Protein AF-A0A3D5D069-F1 (afdb_monomer_lite)

Foldseek 3Di:
DVVLPLVVLLVVLVCCCVPPVPDPCVLVSLVSNLVSCVSVVVVVSNVVSVVVNCVPPVVDCVNVVDDPPPPPPVVVVVVVVD

Sequence (82 aa):
MQRKAYVAALNRSRYVLETYPNSSSVEDALVTMISAYDAMDMADLKGDTLRILKTNYPENPMITGKINEDEKIWWKFWESLY

Structure (mmCIF, N/CA/C/O backbone):
data_AF-A0A3D5D069-F1
#
_entry.id   AF-A0A3D5D069-F1
#
loop_
_atom_site.group_PDB
_atom_site.id
_atom_site.type_symbol
_atom_site.label_atom_id
_atom_site.label_alt_id
_atom_site.label_comp_id
_atom_site.label_asym_id
_atom_site.label_entity_id
_atom_site.label_seq_id
_atom_site.pdbx_PDB_ins_code
_atom_site.Cartn_x
_atom_site.Cartn_y
_atom_site.Cartn_z
_atom_site.occupancy
_atom_site.B_iso_or_equiv
_atom_site.auth_seq_id
_atom_site.auth_comp_id
_atom_site.auth_asym_id
_atom_site.auth_atom_id
_atom_site.pdbx_PDB_model_num
ATOM 1 N N . MET A 1 1 ? -11.643 1.042 -5.108 1.00 60.50 1 MET A N 1
ATOM 2 C CA . MET A 1 1 ? -11.791 -0.416 -5.367 1.00 60.50 1 MET A CA 1
ATOM 3 C C . MET A 1 1 ? -13.223 -0.797 -5.762 1.00 60.50 1 MET A C 1
ATOM 5 O O . MET A 1 1 ? -13.886 -1.553 -5.067 1.00 60.50 1 MET A O 1
ATOM 9 N N . GLN A 1 2 ? -13.726 -0.303 -6.896 1.00 57.09 2 GLN A N 1
ATOM 10 C CA . GLN A 1 2 ? -15.145 -0.478 -7.261 1.00 57.09 2 GLN A CA 1
ATOM 11 C C . GLN A 1 2 ? -15.504 -1.896 -7.740 1.00 57.09 2 GLN A C 1
ATOM 13 O O . GLN A 1 2 ? -16.647 -2.315 -7.616 1.00 57.09 2 GLN A O 1
ATOM 18 N N . ARG A 1 3 ? -14.531 -2.661 -8.256 1.00 71.31 3 ARG A N 1
ATOM 19 C CA . ARG A 1 3 ? -14.764 -3.995 -8.844 1.00 71.31 3 ARG A CA 1
ATOM 20 C C . ARG A 1 3 ? -14.520 -5.168 -7.883 1.00 71.31 3 ARG A C 1
ATOM 22 O O . ARG A 1 3 ? -14.579 -6.308 -8.321 1.00 71.31 3 ARG A O 1
ATOM 29 N N . LYS A 1 4 ? -14.190 -4.900 -6.609 1.00 80.25 4 LYS A N 1
ATOM 30 C CA . LYS A 1 4 ? -13.873 -5.905 -5.563 1.00 80.25 4 LYS A CA 1
ATOM 31 C C . LYS A 1 4 ? -12.846 -6.990 -5.965 1.00 80.25 4 LYS A C 1
ATOM 33 O O . LYS A 1 4 ? -12.782 -8.052 -5.359 1.00 80.25 4 LYS A O 1
ATOM 38 N N . ALA A 1 5 ? -12.011 -6.731 -6.973 1.00 90.69 5 ALA A N 1
ATOM 39 C CA . ALA A 1 5 ? -11.003 -7.666 -7.476 1.00 90.69 5 ALA A CA 1
ATOM 40 C C . ALA A 1 5 ? -9.672 -7.531 -6.708 1.00 90.69 5 ALA A C 1
ATOM 42 O O . ALA A 1 5 ? -8.631 -7.229 -7.292 1.00 90.69 5 ALA A O 1
ATOM 43 N N . TYR A 1 6 ? -9.714 -7.708 -5.385 1.00 92.06 6 TYR A N 1
ATOM 44 C CA . TYR A 1 6 ? -8.589 -7.420 -4.483 1.00 92.06 6 TYR A CA 1
ATOM 45 C C . TYR A 1 6 ? -7.365 -8.304 -4.749 1.00 92.06 6 TYR A C 1
ATOM 47 O O . TYR A 1 6 ? -6.244 -7.808 -4.820 1.00 92.06 6 TYR A O 1
ATOM 55 N N . VAL A 1 7 ? -7.584 -9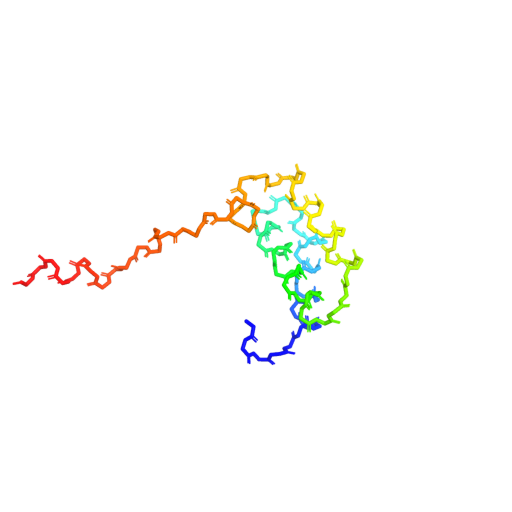.595 -5.010 1.00 93.81 7 VAL A N 1
ATOM 56 C CA . VAL A 1 7 ? -6.511 -10.548 -5.344 1.00 93.81 7 VAL A CA 1
ATOM 57 C C . VAL A 1 7 ? -5.806 -10.166 -6.649 1.00 93.81 7 VAL A C 1
ATOM 59 O O . VAL A 1 7 ? -4.582 -10.209 -6.738 1.00 93.81 7 VAL A O 1
ATOM 62 N N . ALA A 1 8 ? -6.561 -9.735 -7.663 1.00 95.00 8 ALA A N 1
ATOM 63 C CA . ALA A 1 8 ? -5.978 -9.296 -8.927 1.00 95.00 8 ALA A CA 1
ATOM 64 C C . ALA A 1 8 ? -5.153 -8.011 -8.753 1.00 95.00 8 ALA A C 1
ATOM 66 O O . ALA A 1 8 ? -4.072 -7.900 -9.331 1.00 95.00 8 ALA A O 1
ATOM 67 N N . ALA A 1 9 ? -5.636 -7.068 -7.937 1.00 95.25 9 ALA A N 1
ATOM 68 C CA . ALA A 1 9 ? -4.892 -5.859 -7.595 1.00 95.25 9 ALA A CA 1
ATOM 69 C C . ALA A 1 9 ? -3.571 -6.198 -6.887 1.00 95.25 9 ALA A C 1
ATOM 71 O O . ALA A 1 9 ? -2.521 -5.726 -7.313 1.00 95.25 9 ALA A O 1
ATOM 72 N N . LEU A 1 10 ? -3.601 -7.095 -5.893 1.00 96.00 10 LEU A N 1
ATOM 73 C CA . LEU A 1 10 ? -2.394 -7.574 -5.214 1.00 96.00 10 LEU A CA 1
ATOM 74 C C . LEU A 1 10 ? -1.389 -8.203 -6.175 1.00 96.00 10 LEU A C 1
ATOM 76 O O . LEU A 1 10 ? -0.208 -7.878 -6.110 1.00 96.00 10 LEU A O 1
ATOM 80 N N . ASN A 1 11 ? -1.842 -9.063 -7.089 1.00 96.44 11 ASN A N 1
ATOM 81 C CA . ASN A 1 11 ? -0.954 -9.699 -8.062 1.00 96.44 11 ASN A CA 1
ATOM 82 C C . ASN A 1 11 ? -0.267 -8.667 -8.969 1.00 96.44 11 ASN A C 1
ATOM 84 O O . ASN A 1 11 ? 0.908 -8.820 -9.295 1.00 96.44 11 ASN A O 1
ATOM 88 N N . ARG A 1 12 ? -0.972 -7.593 -9.353 1.00 96.38 12 ARG A N 1
ATOM 89 C CA . ARG A 1 12 ? -0.387 -6.502 -10.146 1.00 96.38 12 ARG A CA 1
ATOM 90 C C . ARG A 1 12 ? 0.604 -5.672 -9.337 1.00 96.38 12 ARG A C 1
ATOM 92 O O . ARG A 1 12 ? 1.693 -5.415 -9.838 1.00 96.38 12 ARG A O 1
ATOM 99 N N . SER A 1 13 ? 0.275 -5.311 -8.100 1.00 96.50 13 SER A N 1
ATOM 100 C CA . SER A 1 13 ? 1.203 -4.585 -7.228 1.00 96.50 13 SER A CA 1
ATOM 101 C C . SER A 1 13 ? 2.459 -5.397 -6.908 1.00 96.50 13 SER A C 1
ATOM 103 O O . SER A 1 13 ? 3.565 -4.868 -6.971 1.00 96.50 13 SER A O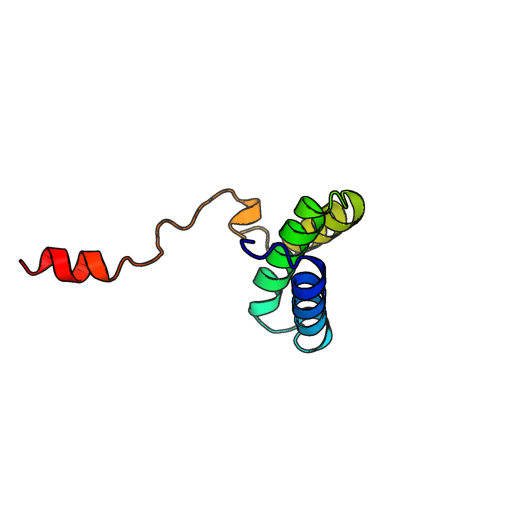 1
ATOM 105 N N . ARG A 1 14 ? 2.309 -6.699 -6.632 1.00 95.81 14 ARG A N 1
ATOM 106 C CA . ARG A 1 14 ? 3.438 -7.609 -6.404 1.00 95.81 14 ARG A CA 1
ATOM 107 C C . ARG A 1 14 ? 4.351 -7.675 -7.625 1.00 95.81 14 ARG A C 1
ATOM 109 O O . ARG A 1 14 ? 5.558 -7.536 -7.484 1.00 95.81 14 ARG A O 1
ATOM 116 N N . TYR A 1 15 ? 3.773 -7.796 -8.819 1.00 97.62 15 TYR A N 1
ATOM 117 C CA . TYR A 1 15 ? 4.544 -7.784 -10.059 1.00 97.62 15 TYR A CA 1
ATOM 118 C C . TYR A 1 15 ? 5.376 -6.501 -10.225 1.00 97.62 15 TYR A C 1
ATOM 120 O O . TYR A 1 15 ? 6.524 -6.573 -10.662 1.00 97.62 15 TYR A O 1
ATOM 128 N N . VAL A 1 16 ? 4.830 -5.336 -9.848 1.00 96.94 16 VAL A N 1
ATOM 129 C CA . VAL A 1 16 ? 5.566 -4.059 -9.879 1.00 96.94 16 VAL A CA 1
ATOM 130 C C . VAL A 1 16 ? 6.757 -4.081 -8.922 1.00 96.94 16 VAL A C 1
ATOM 132 O O . VAL A 1 16 ? 7.853 -3.711 -9.331 1.00 96.94 16 VAL A O 1
ATOM 135 N N . LEU A 1 17 ? 6.566 -4.552 -7.689 1.00 94.50 17 LEU A N 1
ATOM 136 C CA . LEU A 1 17 ? 7.636 -4.656 -6.689 1.00 94.50 17 LEU A CA 1
ATOM 137 C C . LEU A 1 17 ? 8.765 -5.594 -7.134 1.00 94.50 17 LEU A C 1
ATOM 139 O O . LEU A 1 17 ? 9.937 -5.277 -6.955 1.00 94.50 17 LEU A O 1
ATOM 143 N N . GLU A 1 18 ? 8.411 -6.737 -7.722 1.00 96.19 18 GLU A N 1
ATOM 144 C CA . GLU A 1 18 ? 9.373 -7.762 -8.143 1.00 96.19 18 GLU A CA 1
ATOM 145 C C . GLU A 1 18 ? 10.119 -7.375 -9.426 1.00 96.19 18 GLU A C 1
ATOM 147 O O . GLU A 1 18 ? 11.310 -7.647 -9.558 1.00 96.19 18 GLU A O 1
ATOM 152 N N . THR A 1 19 ? 9.430 -6.733 -10.373 1.00 97.69 19 THR A N 1
ATOM 153 C CA . THR A 1 19 ? 9.987 -6.441 -11.705 1.00 97.69 19 THR A CA 1
ATOM 154 C C . THR A 1 19 ? 10.628 -5.056 -11.778 1.00 97.69 19 THR A C 1
ATOM 156 O O . THR A 1 19 ? 11.605 -4.864 -12.500 1.00 97.69 19 THR A O 1
ATOM 159 N N . TYR A 1 20 ? 10.094 -4.080 -11.037 1.00 96.00 20 TYR A N 1
ATOM 160 C CA . TYR A 1 20 ? 10.470 -2.666 -11.136 1.00 96.00 20 TYR A CA 1
ATOM 161 C C . TYR A 1 20 ? 10.755 -2.021 -9.765 1.00 96.00 20 TYR A C 1
ATOM 163 O O . TYR A 1 20 ? 10.175 -0.979 -9.451 1.00 96.00 20 TYR A O 1
ATOM 171 N N . PRO A 1 21 ? 11.681 -2.565 -8.955 1.00 91.62 21 PRO A N 1
ATOM 172 C CA . PRO A 1 21 ? 11.917 -2.102 -7.582 1.00 91.62 21 PRO A CA 1
ATOM 173 C C . PRO A 1 21 ? 12.429 -0.655 -7.472 1.00 91.62 21 PRO A C 1
ATOM 175 O O . PRO A 1 21 ? 12.269 -0.029 -6.432 1.00 91.62 21 PRO A O 1
ATOM 178 N N . ASN A 1 22 ? 13.022 -0.105 -8.537 1.00 93.06 22 ASN A N 1
ATOM 179 C CA . ASN A 1 22 ? 13.540 1.270 -8.566 1.00 93.06 22 ASN A CA 1
ATOM 180 C C . ASN A 1 22 ? 12.563 2.272 -9.210 1.00 93.06 22 ASN A C 1
ATOM 182 O O . ASN A 1 22 ? 12.936 3.414 -9.472 1.00 93.06 22 ASN A O 1
ATOM 186 N N . SER A 1 23 ? 11.340 1.845 -9.538 1.00 94.75 23 SER A N 1
ATOM 187 C CA . SER A 1 23 ? 10.325 2.721 -10.129 1.00 94.75 23 SER A CA 1
ATOM 188 C C . SER A 1 23 ? 9.640 3.573 -9.060 1.00 94.75 23 SER A C 1
ATOM 190 O O . SER A 1 23 ? 9.390 3.104 -7.951 1.00 94.75 23 SER A O 1
ATOM 192 N N . SER A 1 24 ? 9.225 4.790 -9.419 1.00 92.38 24 SER A N 1
ATOM 193 C CA . SER A 1 24 ? 8.336 5.601 -8.576 1.00 92.38 24 SER A CA 1
ATOM 194 C C . SER A 1 24 ? 6.989 4.914 -8.318 1.00 92.38 24 SER A C 1
ATOM 196 O O . SER A 1 24 ? 6.380 5.124 -7.276 1.00 92.38 24 SER A O 1
ATOM 198 N N . SER A 1 25 ? 6.552 4.021 -9.215 1.00 94.50 25 SER A N 1
ATOM 199 C CA . SER A 1 25 ? 5.299 3.266 -9.068 1.00 94.50 25 SER A CA 1
ATOM 200 C C . SER A 1 25 ? 5.295 2.276 -7.897 1.00 94.50 25 SER A C 1
ATOM 202 O O . SER A 1 25 ? 4.249 1.704 -7.593 1.00 94.50 25 SER A O 1
ATOM 204 N N . VAL A 1 26 ? 6.442 2.034 -7.253 1.00 96.31 26 VAL A N 1
ATOM 205 C CA . VAL A 1 26 ? 6.534 1.163 -6.071 1.00 96.31 26 VAL A CA 1
ATOM 206 C C . VAL A 1 26 ? 5.720 1.721 -4.905 1.00 96.31 26 VAL A C 1
ATOM 208 O O . VAL A 1 26 ? 5.035 0.961 -4.219 1.00 96.31 26 VAL A O 1
ATOM 211 N N . GLU A 1 27 ? 5.736 3.039 -4.718 1.00 95.62 27 GLU A N 1
ATOM 212 C CA . GLU A 1 27 ? 4.972 3.717 -3.671 1.00 95.62 27 GLU A CA 1
ATOM 213 C C . GLU A 1 27 ? 3.462 3.469 -3.835 1.00 95.62 27 GLU A C 1
ATOM 215 O O . GLU A 1 27 ? 2.796 2.961 -2.928 1.00 95.62 27 GLU A O 1
ATOM 220 N N . ASP A 1 28 ? 2.938 3.705 -5.039 1.00 94.81 2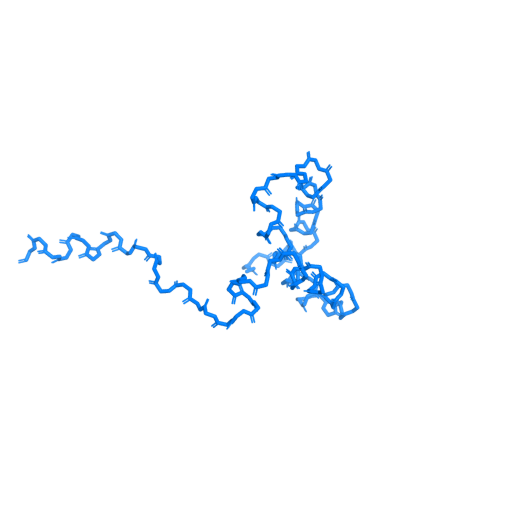8 ASP A N 1
ATOM 221 C CA . ASP A 1 28 ? 1.528 3.474 -5.376 1.00 94.81 28 ASP A CA 1
ATOM 222 C C . ASP A 1 28 ? 1.135 1.991 -5.292 1.00 94.81 28 ASP A C 1
ATOM 224 O O . ASP A 1 28 ? 0.014 1.638 -4.892 1.00 94.81 28 ASP A O 1
ATOM 228 N N . ALA A 1 29 ? 2.056 1.092 -5.653 1.00 96.94 29 ALA A N 1
ATOM 229 C CA . ALA A 1 29 ? 1.843 -0.344 -5.553 1.00 96.94 29 ALA A CA 1
ATOM 230 C C . ALA A 1 29 ? 1.638 -0.770 -4.092 1.00 96.94 29 ALA A C 1
ATOM 232 O O . ALA A 1 29 ? 0.695 -1.522 -3.817 1.00 96.94 29 ALA A O 1
ATOM 233 N N . LEU A 1 30 ? 2.450 -0.253 -3.162 1.00 96.81 30 LEU A N 1
ATOM 234 C CA . LEU A 1 30 ? 2.314 -0.497 -1.722 1.00 96.81 30 LEU A CA 1
ATOM 235 C C . LEU A 1 30 ? 0.982 0.040 -1.180 1.00 96.81 30 LEU A C 1
ATOM 237 O O . LEU A 1 30 ? 0.271 -0.691 -0.491 1.00 96.81 30 LEU A O 1
ATOM 241 N N . VAL A 1 31 ? 0.588 1.264 -1.547 1.00 96.19 31 VAL A N 1
ATOM 242 C CA . VAL A 1 31 ? -0.717 1.850 -1.171 1.00 96.19 31 VAL A CA 1
ATOM 243 C C . VAL A 1 31 ? -1.880 0.969 -1.644 1.00 96.19 31 VAL A C 1
ATOM 245 O O . VAL A 1 31 ? -2.827 0.688 -0.896 1.00 96.19 31 VAL A O 1
ATOM 248 N N . THR A 1 32 ? -1.791 0.469 -2.878 1.00 95.81 32 THR A N 1
ATOM 249 C CA . THR A 1 32 ? -2.791 -0.440 -3.450 1.00 95.81 32 THR A CA 1
ATOM 250 C C . THR A 1 32 ? -2.852 -1.762 -2.681 1.00 95.81 32 THR A C 1
ATOM 252 O O . THR A 1 32 ? -3.949 -2.261 -2.416 1.00 95.81 32 THR A O 1
ATOM 255 N N . MET A 1 33 ? -1.702 -2.317 -2.278 1.00 96.62 33 MET A N 1
ATOM 256 C CA . MET A 1 33 ? -1.641 -3.541 -1.473 1.00 96.62 33 MET A CA 1
ATOM 257 C C . MET A 1 33 ? -2.265 -3.356 -0.093 1.00 96.62 33 MET A C 1
ATOM 259 O O . MET A 1 33 ? -3.068 -4.192 0.312 1.00 96.62 33 MET A O 1
ATOM 263 N N . ILE A 1 34 ? -1.962 -2.252 0.599 1.00 97.00 34 ILE A N 1
ATOM 264 C CA . ILE A 1 34 ? -2.540 -1.938 1.917 1.00 97.00 34 ILE A CA 1
ATOM 265 C C . ILE A 1 34 ? -4.062 -1.892 1.818 1.00 97.00 34 ILE A C 1
ATOM 267 O O . ILE A 1 34 ? -4.748 -2.559 2.588 1.00 97.00 34 ILE A O 1
ATOM 271 N N . SER A 1 35 ? -4.586 -1.168 0.827 1.00 95.06 35 SER A N 1
ATOM 272 C CA . SER A 1 35 ? -6.029 -1.070 0.598 1.00 95.06 35 SER A CA 1
ATOM 273 C C . SER A 1 35 ? -6.662 -2.434 0.287 1.00 95.06 35 SER A C 1
ATOM 275 O O . SER A 1 35 ? -7.811 -2.685 0.642 1.00 95.06 35 SER A O 1
ATOM 277 N N . ALA A 1 36 ? -5.934 -3.327 -0.394 1.00 96.25 36 ALA A N 1
ATOM 278 C CA . ALA A 1 36 ? -6.460 -4.624 -0.812 1.00 96.25 36 ALA A CA 1
ATOM 279 C C . ALA A 1 36 ? -6.479 -5.610 0.357 1.00 96.25 36 ALA A C 1
ATOM 281 O O . ALA A 1 36 ? -7.448 -6.348 0.508 1.00 96.25 36 ALA A O 1
ATOM 282 N N . TYR A 1 37 ? -5.440 -5.595 1.192 1.00 97.06 37 TYR A N 1
ATOM 283 C CA . TYR A 1 37 ? -5.399 -6.367 2.429 1.00 97.06 37 TYR A CA 1
ATOM 284 C C . TYR A 1 37 ? -6.434 -5.880 3.440 1.00 97.06 37 TYR A C 1
ATOM 286 O O . TYR A 1 37 ? -7.101 -6.710 4.046 1.00 97.06 37 TYR A O 1
ATOM 294 N N . ASP A 1 38 ? -6.627 -4.566 3.566 1.00 95.44 38 ASP A N 1
ATOM 295 C CA . ASP A 1 38 ? -7.666 -3.984 4.422 1.00 95.44 38 ASP A CA 1
ATOM 296 C C . ASP A 1 38 ? -9.067 -4.448 4.002 1.00 95.44 38 ASP A C 1
ATOM 298 O O . ASP A 1 38 ? -9.843 -4.934 4.818 1.00 95.44 38 ASP A O 1
ATOM 302 N N . ALA A 1 39 ? -9.362 -4.416 2.700 1.00 94.19 39 ALA A N 1
ATOM 303 C CA . ALA A 1 39 ? -10.648 -4.871 2.177 1.00 94.19 39 ALA A CA 1
ATOM 304 C C . ALA A 1 39 ? -10.888 -6.389 2.304 1.00 94.19 39 ALA A C 1
ATOM 306 O O . ALA A 1 39 ? -12.024 -6.839 2.156 1.00 94.19 39 ALA A O 1
ATOM 307 N N . MET A 1 40 ? -9.834 -7.174 2.539 1.00 94.62 40 MET A N 1
ATOM 308 C CA . MET A 1 40 ? -9.901 -8.621 2.769 1.00 94.62 40 MET A CA 1
ATOM 309 C C . MET A 1 40 ? -9.693 -9.001 4.242 1.00 94.62 40 MET A C 1
ATOM 311 O O . MET A 1 40 ? -9.533 -10.184 4.530 1.00 94.62 40 MET A O 1
ATOM 315 N N . ASP A 1 41 ? -9.675 -8.021 5.150 1.00 95.94 41 ASP A N 1
ATOM 316 C CA . ASP A 1 41 ? -9.468 -8.208 6.593 1.00 95.94 41 ASP A CA 1
ATOM 317 C C . ASP A 1 41 ? -8.147 -8.923 6.954 1.00 95.94 41 ASP A C 1
ATOM 319 O O . ASP A 1 41 ? -8.023 -9.646 7.939 1.00 95.94 41 ASP A O 1
ATOM 323 N N . MET A 1 42 ? -7.109 -8.724 6.136 1.00 97.19 42 MET A N 1
ATOM 324 C CA . MET A 1 42 ? -5.777 -9.300 6.342 1.00 97.19 42 MET A CA 1
ATOM 325 C C . MET A 1 42 ? -4.892 -8.334 7.141 1.00 97.19 42 MET A C 1
ATOM 327 O O . MET A 1 42 ? -3.979 -7.707 6.595 1.00 97.19 42 MET A O 1
ATOM 331 N N . ALA A 1 43 ? -5.180 -8.195 8.436 1.00 96.94 43 ALA A N 1
ATOM 332 C CA . ALA A 1 43 ? -4.562 -7.193 9.309 1.00 96.94 43 ALA A CA 1
ATOM 333 C C . ALA A 1 43 ? -3.026 -7.287 9.391 1.00 96.94 43 ALA A C 1
ATOM 335 O O . ALA A 1 43 ? -2.356 -6.255 9.323 1.00 96.94 43 ALA A O 1
ATOM 336 N N . ASP A 1 44 ? -2.467 -8.497 9.470 1.00 97.88 44 ASP A N 1
ATOM 337 C CA . ASP A 1 44 ? -1.015 -8.699 9.588 1.00 97.88 44 ASP A CA 1
ATOM 338 C C . ASP A 1 44 ? -0.279 -8.208 8.334 1.00 97.88 44 ASP A C 1
ATOM 340 O O . ASP A 1 44 ? 0.617 -7.366 8.406 1.00 97.88 44 ASP A O 1
ATOM 344 N N . LEU A 1 45 ? -0.734 -8.650 7.155 1.00 97.44 45 LEU A N 1
ATOM 345 C CA . LEU A 1 45 ? -0.150 -8.266 5.865 1.00 97.44 45 LEU A CA 1
ATOM 346 C C . LEU A 1 45 ? -0.320 -6.773 5.580 1.00 97.44 45 LEU A C 1
ATOM 348 O O . LEU A 1 45 ? 0.596 -6.122 5.068 1.00 97.44 45 LEU A O 1
ATOM 352 N N . LYS A 1 46 ? -1.479 -6.210 5.937 1.00 97.75 46 LYS A N 1
ATOM 353 C CA . LYS A 1 46 ? -1.712 -4.764 5.903 1.00 97.75 46 LYS A CA 1
ATOM 354 C C . LYS A 1 46 ? -0.692 -4.040 6.783 1.00 97.75 46 LYS A C 1
ATOM 356 O O . LYS A 1 46 ? -0.078 -3.082 6.319 1.00 97.75 46 LYS A O 1
ATOM 361 N N . GLY A 1 47 ? -0.510 -4.489 8.025 1.00 97.75 47 GLY A N 1
ATOM 362 C CA . GLY A 1 47 ? 0.404 -3.889 8.995 1.00 97.75 47 GLY A CA 1
ATOM 363 C C . GLY A 1 47 ? 1.855 -3.903 8.521 1.00 97.75 47 GLY A C 1
ATOM 364 O O . GLY A 1 47 ? 2.534 -2.878 8.585 1.00 97.75 47 GLY A O 1
ATOM 365 N N . ASP A 1 48 ? 2.309 -5.025 7.967 1.00 97.88 48 ASP A N 1
ATOM 366 C CA . ASP A 1 48 ? 3.652 -5.146 7.400 1.00 97.88 48 ASP A CA 1
ATOM 367 C C . ASP A 1 48 ? 3.854 -4.243 6.186 1.00 97.88 48 ASP A C 1
ATOM 369 O O . ASP A 1 48 ? 4.848 -3.519 6.104 1.00 97.88 48 ASP A O 1
ATOM 373 N N . THR A 1 49 ? 2.883 -4.212 5.273 1.00 97.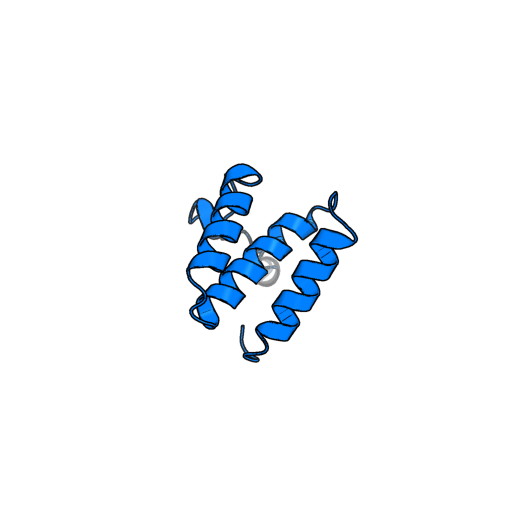38 49 THR A N 1
ATOM 374 C CA . THR A 1 49 ? 2.962 -3.354 4.083 1.00 97.38 49 THR A CA 1
ATOM 375 C C . THR A 1 49 ? 2.948 -1.872 4.470 1.00 97.38 49 THR A C 1
ATOM 377 O O . THR A 1 49 ? 3.714 -1.077 3.927 1.00 97.38 49 THR A O 1
ATOM 380 N N . LEU A 1 50 ? 2.137 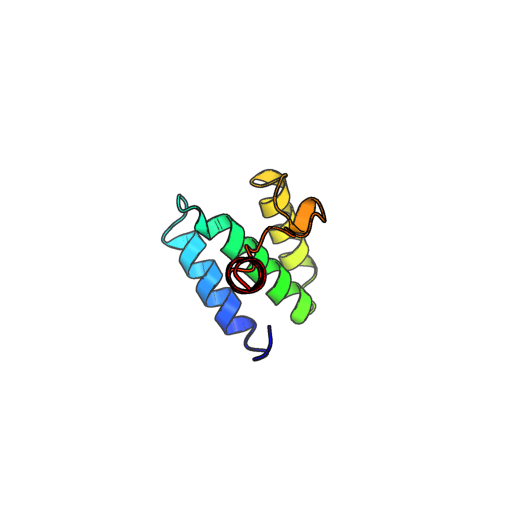-1.496 5.463 1.00 97.25 50 LEU A N 1
ATOM 381 C CA . LEU A 1 50 ? 2.081 -0.136 5.999 1.00 97.25 50 LEU A CA 1
ATOM 382 C C . LEU A 1 50 ? 3.401 0.271 6.662 1.00 97.25 50 LEU A C 1
ATOM 384 O O . LEU A 1 50 ? 3.846 1.405 6.500 1.00 97.25 50 LEU A O 1
ATOM 388 N N . ARG A 1 51 ? 4.047 -0.651 7.384 1.00 97.69 51 ARG A N 1
ATOM 389 C CA . ARG A 1 51 ? 5.373 -0.437 7.976 1.00 97.69 51 ARG A CA 1
ATOM 390 C C . ARG A 1 51 ? 6.398 -0.106 6.893 1.00 97.69 51 ARG A C 1
ATOM 392 O O . ARG A 1 51 ? 7.103 0.888 7.020 1.00 97.69 51 ARG A O 1
ATOM 399 N N . ILE A 1 52 ? 6.427 -0.891 5.815 1.00 96.31 52 ILE A N 1
ATOM 400 C CA . ILE A 1 52 ? 7.325 -0.676 4.671 1.00 96.31 52 ILE A CA 1
ATOM 401 C C . ILE A 1 52 ? 7.050 0.679 4.013 1.00 96.31 52 ILE A C 1
ATOM 403 O O . ILE A 1 52 ? 7.996 1.428 3.763 1.00 96.31 52 ILE A O 1
ATOM 407 N N . LEU A 1 53 ? 5.778 1.012 3.769 1.00 96.44 53 LEU A N 1
ATOM 408 C CA . LEU A 1 53 ? 5.397 2.301 3.193 1.00 96.44 53 LEU A CA 1
ATOM 409 C C . LEU A 1 53 ? 5.871 3.453 4.084 1.00 96.44 53 LEU A C 1
ATOM 411 O O . LEU A 1 53 ? 6.535 4.357 3.601 1.00 96.44 53 LEU A O 1
ATOM 415 N N . LYS A 1 54 ? 5.615 3.391 5.394 1.00 96.62 54 LYS A N 1
ATOM 416 C CA . LYS A 1 54 ? 6.022 4.435 6.343 1.00 96.62 54 LYS A CA 1
ATOM 417 C C . LYS A 1 54 ? 7.540 4.595 6.442 1.00 96.62 54 LYS A C 1
ATOM 419 O O . LYS A 1 54 ? 8.021 5.709 6.615 1.00 96.62 54 LYS A O 1
ATOM 424 N N . THR A 1 55 ? 8.292 3.497 6.367 1.00 96.88 55 THR A N 1
ATOM 425 C CA . THR A 1 55 ? 9.757 3.533 6.445 1.00 96.88 55 THR A CA 1
ATOM 426 C C . THR A 1 55 ? 10.385 4.143 5.194 1.00 96.88 55 THR A C 1
ATOM 428 O O . THR A 1 55 ? 11.327 4.917 5.321 1.00 96.88 55 THR A O 1
ATOM 431 N N . ASN A 1 56 ? 9.879 3.810 4.004 1.00 94.75 56 ASN A N 1
ATOM 432 C CA . ASN A 1 56 ? 10.486 4.245 2.741 1.00 94.75 56 ASN A CA 1
ATOM 433 C C . ASN A 1 56 ? 9.874 5.544 2.187 1.00 94.75 56 ASN A C 1
ATOM 435 O O . ASN A 1 56 ? 10.570 6.313 1.532 1.00 94.75 56 ASN A O 1
ATOM 439 N N . TYR A 1 57 ? 8.597 5.801 2.477 1.00 95.44 57 TYR A N 1
ATOM 440 C CA . TYR A 1 57 ? 7.800 6.913 1.949 1.00 95.44 57 TYR A CA 1
ATOM 441 C C . TYR A 1 57 ? 7.023 7.619 3.082 1.00 95.44 57 TYR A C 1
ATOM 443 O O . TYR A 1 57 ? 5.790 7.601 3.110 1.00 95.44 57 TYR A O 1
ATOM 451 N N . PRO A 1 58 ? 7.716 8.237 4.058 1.00 94.25 58 PRO A N 1
ATOM 452 C CA . PRO A 1 58 ? 7.069 8.860 5.218 1.00 94.25 58 PRO A CA 1
ATOM 453 C C . PRO A 1 58 ? 6.137 10.026 4.851 1.00 94.25 58 PRO A C 1
ATOM 455 O O . PRO A 1 58 ? 5.163 10.272 5.558 1.00 94.25 58 PRO A O 1
ATOM 458 N N . GLU A 1 59 ? 6.402 10.702 3.731 1.00 92.50 59 GLU A N 1
ATOM 459 C CA . GLU A 1 59 ? 5.602 11.827 3.230 1.00 92.50 59 GLU A CA 1
ATOM 460 C C . GLU A 1 59 ? 4.388 11.392 2.392 1.00 92.50 59 GLU A C 1
ATOM 462 O O . GLU A 1 59 ? 3.622 12.241 1.934 1.00 92.50 59 GLU A O 1
ATOM 467 N N . ASN A 1 60 ? 4.177 10.083 2.196 1.00 93.00 60 ASN A N 1
ATOM 468 C CA . ASN A 1 60 ? 3.063 9.582 1.397 1.00 93.00 60 ASN A CA 1
ATOM 469 C C . ASN A 1 60 ? 1.709 10.091 1.952 1.00 93.00 60 ASN A C 1
ATOM 471 O O . ASN A 1 60 ? 1.491 10.048 3.171 1.00 93.00 60 ASN A O 1
ATOM 475 N N . PRO A 1 61 ? 0.762 10.518 1.092 1.00 91.25 61 PRO A N 1
ATOM 476 C CA . PRO A 1 61 ? -0.577 10.973 1.487 1.00 91.25 61 PRO A CA 1
ATOM 477 C C . PRO A 1 61 ? -1.333 10.033 2.437 1.00 91.25 61 PRO A C 1
ATOM 479 O O . PRO A 1 61 ? -2.022 10.487 3.349 1.00 91.25 61 PRO A O 1
ATOM 482 N N . MET A 1 62 ? -1.180 8.715 2.268 1.00 89.75 62 MET A N 1
ATOM 483 C CA . MET A 1 62 ? -1.817 7.705 3.117 1.00 89.75 62 MET A CA 1
ATOM 484 C C . MET A 1 62 ? -1.267 7.704 4.551 1.00 89.75 62 MET A C 1
ATOM 486 O O . MET A 1 62 ? -1.970 7.303 5.475 1.00 89.75 62 MET A O 1
ATOM 490 N N . ILE A 1 63 ? -0.022 8.148 4.743 1.00 92.00 63 ILE A N 1
ATOM 491 C CA . ILE A 1 63 ? 0.637 8.241 6.052 1.00 92.00 63 ILE A CA 1
ATOM 492 C C . ILE A 1 63 ? 0.386 9.605 6.690 1.00 92.00 63 ILE A C 1
ATOM 494 O O . ILE A 1 63 ? 0.063 9.690 7.874 1.00 92.00 63 ILE A O 1
ATOM 498 N N . THR A 1 64 ? 0.539 10.673 5.909 1.00 88.88 64 THR A N 1
ATOM 499 C CA . THR A 1 64 ? 0.413 12.051 6.397 1.00 88.88 64 THR A CA 1
ATOM 500 C C . THR A 1 64 ? -1.040 12.479 6.596 1.00 88.88 64 THR A C 1
ATOM 502 O O . THR A 1 64 ? -1.293 13.458 7.295 1.00 88.88 64 THR A O 1
ATOM 505 N N . GLY A 1 65 ? -1.998 11.774 5.981 1.00 81.94 65 GLY A N 1
ATOM 506 C CA . GLY A 1 65 ? -3.413 12.151 5.972 1.00 81.94 65 GLY A CA 1
ATOM 507 C C . GLY A 1 65 ? -3.705 13.388 5.117 1.00 81.94 65 GLY A C 1
ATOM 508 O O . GLY A 1 65 ? -4.835 13.875 5.112 1.00 81.94 65 GLY A O 1
ATOM 509 N N . LYS A 1 66 ? -2.703 13.906 4.393 1.00 75.94 66 LYS A N 1
ATOM 510 C CA . LYS A 1 66 ? -2.867 15.018 3.458 1.00 75.94 66 LYS A CA 1
ATOM 511 C C . LYS A 1 66 ? -3.465 14.471 2.172 1.00 75.94 66 LYS A C 1
ATOM 513 O O . LYS A 1 66 ? -2.781 13.813 1.396 1.00 75.94 66 LYS A O 1
ATOM 518 N N . ILE A 1 67 ? -4.745 14.730 1.944 1.00 64.81 67 ILE A N 1
ATOM 519 C CA . ILE A 1 67 ? -5.357 14.488 0.639 1.00 64.81 67 ILE A CA 1
ATOM 520 C C . ILE A 1 67 ? -4.833 15.592 -0.284 1.00 64.81 67 ILE A C 1
ATOM 522 O O . ILE A 1 67 ? -4.976 16.769 0.039 1.00 64.81 67 ILE A O 1
ATOM 526 N N . ASN A 1 68 ? -4.188 15.231 -1.394 1.00 62.19 68 ASN A N 1
ATOM 527 C CA . ASN A 1 68 ? -3.760 16.217 -2.384 1.00 62.19 68 ASN A CA 1
ATOM 528 C C . ASN A 1 68 ? -5.015 16.851 -3.009 1.00 62.19 68 ASN A C 1
ATOM 530 O O . ASN A 1 68 ? -5.634 16.263 -3.890 1.00 62.19 68 ASN A O 1
ATOM 534 N N . GLU A 1 69 ? -5.387 18.050 -2.559 1.00 57.69 69 GLU A N 1
ATOM 535 C CA . GLU A 1 69 ? -6.419 18.890 -3.195 1.00 57.69 69 GLU A CA 1
ATOM 536 C C . GLU A 1 69 ? -5.980 19.387 -4.591 1.00 57.69 69 GLU A C 1
ATOM 538 O O . GLU A 1 69 ? -6.785 19.911 -5.360 1.00 57.69 69 GLU A O 1
ATOM 543 N N . ASP A 1 70 ? -4.708 19.158 -4.938 1.00 57.44 70 ASP A N 1
ATOM 544 C CA . ASP A 1 70 ? -4.035 19.574 -6.169 1.00 57.44 70 ASP A CA 1
ATOM 545 C C . ASP A 1 70 ? -4.237 18.624 -7.362 1.00 57.44 70 ASP A C 1
ATOM 547 O O . ASP A 1 70 ? -3.469 18.682 -8.331 1.00 57.44 70 ASP A O 1
ATOM 551 N N . GLU A 1 71 ? -5.262 17.761 -7.364 1.00 60.62 71 GLU A N 1
ATOM 552 C CA . GLU A 1 71 ? -5.744 17.222 -8.640 1.00 60.62 71 GLU A CA 1
ATOM 553 C C . GLU A 1 71 ? -6.254 18.408 -9.457 1.00 60.62 71 GLU A C 1
ATOM 555 O O . GLU A 1 71 ? -7.401 18.820 -9.332 1.00 60.62 71 GLU A O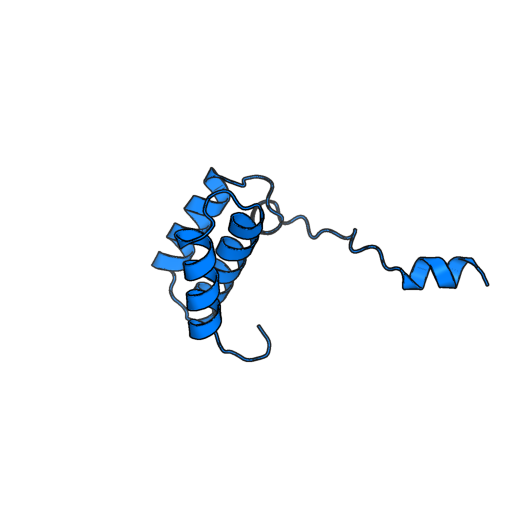 1
ATOM 560 N N . LYS A 1 72 ? -5.359 19.013 -10.246 1.00 64.12 72 LYS A N 1
ATOM 561 C CA . LYS A 1 72 ? -5.618 20.172 -11.096 1.00 64.12 72 LYS A CA 1
ATOM 562 C C . LYS A 1 72 ? -6.898 19.927 -11.881 1.00 64.12 72 LYS A C 1
ATOM 564 O O . LYS A 1 72 ? -6.907 19.217 -12.888 1.00 64.12 72 LYS A O 1
ATOM 569 N N . ILE A 1 73 ? -7.977 20.542 -11.402 1.00 75.31 73 ILE A N 1
ATOM 570 C CA . ILE A 1 73 ? -9.303 20.471 -11.999 1.00 75.31 73 ILE A CA 1
ATOM 571 C C . ILE A 1 73 ? -9.232 21.334 -13.245 1.00 75.31 73 ILE A C 1
ATOM 573 O O . ILE A 1 73 ? -9.536 22.521 -13.236 1.00 75.31 73 ILE A O 1
ATOM 577 N N . TRP A 1 74 ? -8.760 20.736 -14.324 1.00 79.12 74 TRP A N 1
ATOM 578 C CA . TRP A 1 74 ? -8.601 21.386 -15.611 1.00 79.12 74 TRP A CA 1
ATOM 579 C C . TRP A 1 74 ? -9.911 22.022 -16.096 1.00 79.12 74 TRP A C 1
ATOM 581 O O . TRP A 1 74 ? -9.874 23.022 -16.795 1.00 79.12 74 TRP A O 1
ATOM 591 N N . TRP A 1 75 ? -11.074 21.517 -15.674 1.00 77.31 75 TRP A N 1
ATOM 592 C CA . TRP A 1 75 ? -12.367 22.155 -15.928 1.00 77.31 75 TRP A CA 1
ATOM 593 C C . TRP A 1 75 ? -12.487 23.559 -15.305 1.00 77.31 75 TRP A C 1
ATOM 595 O O . TRP A 1 75 ? -13.028 24.448 -15.954 1.00 77.31 75 TRP A O 1
ATOM 605 N N . LYS A 1 76 ? -11.917 23.804 -14.111 1.00 77.62 76 LYS A N 1
ATOM 606 C CA . LYS A 1 76 ? -11.897 25.136 -13.464 1.00 77.62 76 LYS A CA 1
ATOM 607 C C . LYS A 1 76 ? -11.106 26.164 -14.274 1.00 77.62 76 LYS A C 1
ATOM 609 O O . LYS A 1 76 ? -11.419 27.347 -14.249 1.00 77.62 76 LYS A O 1
ATOM 614 N N . PHE A 1 77 ? -10.083 25.718 -15.005 1.00 81.88 77 PHE A N 1
ATOM 615 C CA . PHE A 1 77 ? -9.346 26.587 -15.923 1.00 81.88 77 PHE A CA 1
ATOM 616 C C . PHE A 1 77 ? -10.269 27.132 -17.026 1.00 81.88 77 PHE A C 1
ATOM 618 O O . PHE A 1 77 ? -10.236 28.327 -17.305 1.00 81.88 77 PHE A O 1
ATOM 625 N N . TRP A 1 78 ? -11.150 26.299 -17.590 1.00 82.88 78 TRP A N 1
ATOM 626 C CA . TRP A 1 78 ? -12.128 26.734 -18.596 1.00 82.88 78 TRP A CA 1
ATOM 627 C C . TRP A 1 78 ? -13.259 27.590 -18.014 1.00 82.88 78 TRP A C 1
ATOM 629 O O . TRP A 1 78 ? -13.716 28.506 -18.687 1.00 82.88 78 TRP A O 1
ATOM 639 N N . GLU A 1 79 ? -13.674 27.339 -16.769 1.00 81.38 79 GLU A N 1
ATOM 640 C CA . GLU A 1 79 ? -14.663 28.165 -16.055 1.00 81.38 79 GLU A CA 1
ATOM 641 C C . GLU A 1 79 ? -14.177 29.611 -15.858 1.00 81.38 79 GLU A C 1
ATOM 643 O O . GLU A 1 79 ? -14.974 30.534 -15.908 1.00 81.38 79 GLU A O 1
ATOM 648 N N . SER A 1 80 ? -12.865 29.828 -15.709 1.00 83.06 80 SER A N 1
ATOM 649 C CA . SER A 1 80 ? -12.289 31.174 -15.550 1.00 83.06 80 SER A CA 1
ATOM 650 C C . SER A 1 80 ? -12.239 32.021 -16.832 1.00 83.06 80 SER A C 1
ATOM 652 O O . SER A 1 80 ? -11.904 33.203 -16.769 1.00 83.06 80 SER A O 1
ATOM 654 N N . LEU A 1 81 ? -12.517 31.421 -17.995 1.00 81.62 81 LEU A N 1
ATOM 655 C CA . LEU A 1 81 ? -12.458 32.076 -19.309 1.00 81.62 81 LEU A CA 1
ATOM 656 C C . LEU A 1 81 ? -13.826 32.582 -19.805 1.00 81.62 81 LEU A C 1
ATOM 658 O O . LEU A 1 81 ? -13.904 33.083 -20.928 1.00 81.62 81 LEU A O 1
ATOM 662 N N . TYR A 1 82 ? -14.877 32.447 -18.994 1.00 66.31 82 TYR A N 1
ATOM 663 C CA . TYR A 1 82 ? -16.238 32.928 -19.250 1.00 66.31 82 TYR A CA 1
ATOM 664 C C . TYR A 1 82 ? -16.691 33.858 -18.124 1.00 66.31 82 TYR A C 1
ATOM 666 O O . TYR A 1 82 ? -17.385 34.850 -18.441 1.00 66.31 82 TYR A O 1
#

Secondary structure (DSSP, 8-state):
-TT--HHHHHHHHHHHHHH-TTSTHHHHHHHHHHHHHHHTT-HHHHHHHHHHHHHH-TT-HHHH----TTS--HHHHHHTT-

pLDDT: mean 89.04, std 11.65, range [57.09, 97.88]

Radius of gyration: 15.74 Å; chains: 1; bounding box: 30×44×29 Å